Protein AF-A0A3D4HJ39-F1 (afdb_monomer)

Structure (mmCIF, N/CA/C/O backbone):
data_AF-A0A3D4HJ39-F1
#
_entry.id   AF-A0A3D4HJ39-F1
#
loop_
_atom_site.group_PDB
_atom_site.id
_atom_site.type_symbol
_atom_site.label_atom_id
_atom_site.label_alt_id
_atom_site.label_comp_id
_atom_site.label_asym_id
_atom_site.label_entity_id
_atom_site.label_seq_id
_atom_site.pdbx_PDB_ins_code
_atom_site.Cartn_x
_atom_site.Cartn_y
_atom_site.Cartn_z
_atom_site.occupancy
_atom_site.B_iso_or_equiv
_atom_site.auth_seq_id
_atom_site.auth_comp_id
_atom_site.auth_asym_id
_atom_site.auth_atom_id
_atom_site.pdbx_PDB_model_num
ATOM 1 N N . MET A 1 1 ? -0.464 -8.290 -41.844 1.00 46.44 1 MET A N 1
ATOM 2 C CA . MET A 1 1 ? -1.399 -7.338 -42.480 1.00 46.44 1 MET A CA 1
ATOM 3 C C . MET A 1 1 ? -0.776 -5.953 -42.344 1.00 46.44 1 MET A C 1
ATOM 5 O O . MET A 1 1 ? -0.537 -5.552 -41.216 1.00 46.44 1 MET A O 1
ATOM 9 N N . ARG A 1 2 ? -0.371 -5.297 -43.443 1.00 46.50 2 ARG A N 1
ATOM 10 C CA . ARG A 1 2 ? 0.197 -3.933 -43.397 1.00 46.50 2 ARG A CA 1
ATOM 11 C C . ARG A 1 2 ? -0.930 -2.963 -43.052 1.00 46.50 2 ARG A C 1
ATOM 13 O O . ARG A 1 2 ? -1.953 -2.971 -43.731 1.00 46.50 2 ARG A O 1
ATOM 20 N N . THR A 1 3 ? -0.773 -2.178 -41.997 1.00 52.09 3 THR A N 1
ATOM 21 C CA . THR A 1 3 ? -1.749 -1.157 -41.609 1.00 52.09 3 THR A CA 1
ATOM 22 C C . THR A 1 3 ? -1.751 -0.066 -42.673 1.00 52.09 3 THR A C 1
ATOM 24 O O . THR A 1 3 ? -0.704 0.475 -43.015 1.00 52.09 3 THR A O 1
ATOM 27 N N . THR A 1 4 ? -2.913 0.220 -43.254 1.00 64.25 4 THR A N 1
ATOM 28 C CA . THR A 1 4 ? -3.084 1.342 -44.180 1.00 64.25 4 THR A CA 1
ATOM 29 C C . THR A 1 4 ? -3.010 2.659 -43.406 1.00 64.25 4 THR A C 1
ATOM 31 O O . THR A 1 4 ? -3.333 2.702 -42.219 1.00 64.25 4 THR A O 1
ATOM 34 N N . VAL A 1 5 ? -2.625 3.748 -44.077 1.00 61.44 5 VAL A N 1
ATOM 35 C CA . VAL A 1 5 ? -2.571 5.118 -43.518 1.00 61.44 5 VAL A CA 1
ATOM 36 C C . VAL A 1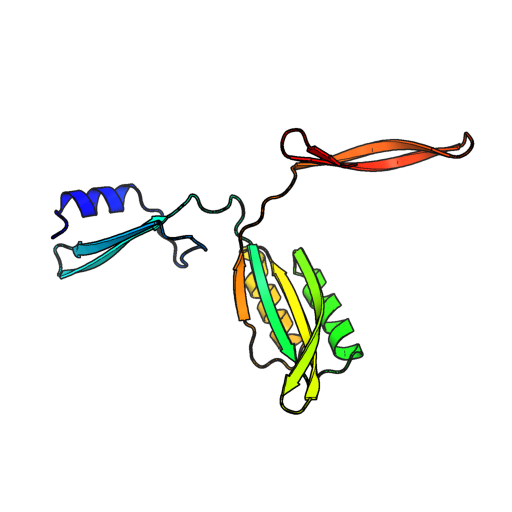 5 ? -3.863 5.483 -42.762 1.00 61.44 5 VAL A C 1
ATOM 38 O O . VAL A 1 5 ? -3.823 6.135 -41.722 1.00 61.44 5 VAL A O 1
ATOM 41 N N . SER A 1 6 ? -5.009 4.966 -43.216 1.00 62.44 6 SER A N 1
ATOM 42 C CA . SER A 1 6 ? -6.321 5.099 -42.571 1.00 62.44 6 SER A CA 1
ATOM 43 C C . SER A 1 6 ? -6.397 4.490 -41.163 1.00 62.44 6 SER A C 1
ATOM 45 O O . SER A 1 6 ? -7.032 5.068 -40.285 1.00 62.44 6 SER A O 1
ATOM 47 N N . GLY A 1 7 ? -5.752 3.342 -40.924 1.00 64.94 7 GLY A N 1
ATOM 48 C CA . GLY A 1 7 ? -5.732 2.686 -39.613 1.00 64.94 7 GLY A CA 1
ATOM 49 C C . GLY A 1 7 ? -4.913 3.460 -38.578 1.00 64.94 7 GLY A C 1
ATOM 50 O O . GLY A 1 7 ? -5.286 3.507 -37.409 1.00 64.94 7 GLY A O 1
ATOM 51 N N . LEU A 1 8 ? -3.843 4.127 -39.019 1.00 63.34 8 LEU A N 1
ATOM 52 C CA . LEU A 1 8 ? -3.035 4.999 -38.166 1.00 63.34 8 LEU A CA 1
ATOM 53 C C . LEU A 1 8 ? -3.786 6.293 -37.805 1.00 63.34 8 LEU A C 1
ATOM 55 O O . LEU A 1 8 ? -3.777 6.710 -36.651 1.00 63.34 8 LEU A O 1
ATOM 59 N N . LEU A 1 9 ? -4.497 6.884 -38.771 1.00 61.56 9 LEU A N 1
ATOM 60 C CA . LEU A 1 9 ? -5.331 8.079 -38.580 1.00 61.56 9 LEU A CA 1
ATOM 61 C C . LEU A 1 9 ? -6.520 7.840 -37.637 1.00 61.56 9 LEU A C 1
ATOM 63 O O . LEU A 1 9 ? -6.844 8.709 -36.830 1.00 61.56 9 LEU A O 1
ATOM 67 N N . MET A 1 10 ? -7.146 6.661 -37.714 1.00 65.56 10 MET A N 1
ATOM 68 C CA . MET A 1 10 ? -8.185 6.232 -36.769 1.00 65.56 10 MET A CA 1
ATOM 69 C C . MET A 1 10 ? -7.638 6.145 -35.341 1.00 65.56 10 MET A C 1
ATOM 71 O O . MET A 1 10 ? -8.228 6.724 -34.437 1.00 65.56 10 MET A O 1
ATOM 75 N N . LEU A 1 11 ? -6.479 5.505 -35.141 1.00 66.19 11 LEU A N 1
ATOM 76 C CA . LEU A 1 11 ? -5.836 5.449 -33.824 1.00 66.19 11 LEU A CA 1
ATOM 77 C C . LEU A 1 11 ? -5.490 6.854 -33.314 1.00 66.19 11 LEU A C 1
ATOM 79 O O . LEU A 1 11 ? -5.882 7.208 -32.211 1.00 66.19 11 LEU A O 1
ATOM 83 N N . ALA A 1 12 ? -4.847 7.695 -34.125 1.00 62.81 12 ALA A N 1
ATOM 84 C CA . ALA A 1 12 ? -4.446 9.041 -33.709 1.00 62.81 12 ALA A CA 1
ATOM 85 C C . ALA A 1 12 ? -5.621 9.928 -33.246 1.00 62.81 12 ALA A C 1
ATOM 87 O O . ALA A 1 12 ? -5.438 10.772 -32.374 1.00 62.81 12 ALA A O 1
ATOM 88 N N . ARG A 1 13 ? -6.831 9.733 -33.791 1.00 63.16 13 ARG A N 1
ATOM 89 C CA . ARG A 1 13 ? -8.038 10.468 -33.367 1.00 63.16 13 ARG A CA 1
ATOM 90 C C . ARG A 1 13 ? -8.710 9.920 -32.109 1.00 63.16 13 ARG A C 1
ATOM 92 O O . ARG A 1 13 ? -9.495 10.639 -31.501 1.00 63.16 13 ARG A O 1
ATOM 99 N N . SER A 1 14 ? -8.459 8.662 -31.760 1.00 63.78 14 SER A N 1
ATOM 100 C CA . SER A 1 14 ? -9.130 7.958 -30.659 1.00 63.78 14 SER A CA 1
ATOM 101 C C . SER A 1 14 ? -8.240 7.764 -29.431 1.00 63.78 14 SER A C 1
ATOM 103 O O . SER A 1 14 ? -8.689 7.197 -28.440 1.00 63.78 14 SER A O 1
ATOM 105 N N . VAL A 1 15 ? -6.974 8.182 -29.498 1.00 65.12 15 VAL A N 1
ATOM 106 C CA . VAL A 1 15 ? -5.968 7.889 -28.474 1.00 65.12 15 VAL A CA 1
ATOM 107 C C . VAL A 1 15 ? -5.854 9.030 -27.470 1.00 65.12 15 VAL A C 1
ATOM 109 O O . VAL A 1 15 ? -5.671 10.191 -27.828 1.00 65.12 15 VAL A O 1
ATOM 112 N N . ILE A 1 16 ? -5.889 8.664 -26.191 1.00 62.66 16 ILE A N 1
ATOM 113 C CA . ILE A 1 16 ? -5.371 9.486 -25.100 1.00 62.66 16 ILE A CA 1
ATOM 114 C C . ILE A 1 16 ? -3.897 9.118 -24.954 1.00 62.66 16 ILE A C 1
ATOM 116 O O . ILE A 1 16 ? -3.575 7.965 -24.659 1.00 62.66 16 ILE A O 1
ATOM 120 N N . PHE A 1 17 ? -3.000 10.077 -25.175 1.00 66.44 17 PHE A N 1
ATOM 121 C CA . PHE A 1 17 ? -1.586 9.871 -24.882 1.00 66.44 17 PHE A CA 1
ATOM 122 C C . PHE A 1 17 ? -1.389 9.826 -23.369 1.00 66.44 17 PHE A C 1
ATOM 124 O O . PHE A 1 17 ? -1.802 10.737 -22.654 1.00 66.44 17 PHE A O 1
ATOM 131 N N . ARG A 1 18 ? -0.760 8.752 -22.893 1.00 65.25 18 ARG A N 1
ATOM 132 C CA . ARG A 1 18 ? -0.310 8.618 -21.509 1.00 65.25 18 ARG A CA 1
ATOM 133 C C . ARG A 1 18 ? 1.169 8.274 -21.503 1.00 65.25 18 ARG A C 1
ATOM 135 O O . ARG A 1 18 ? 1.611 7.470 -22.321 1.00 65.25 18 ARG A O 1
ATOM 142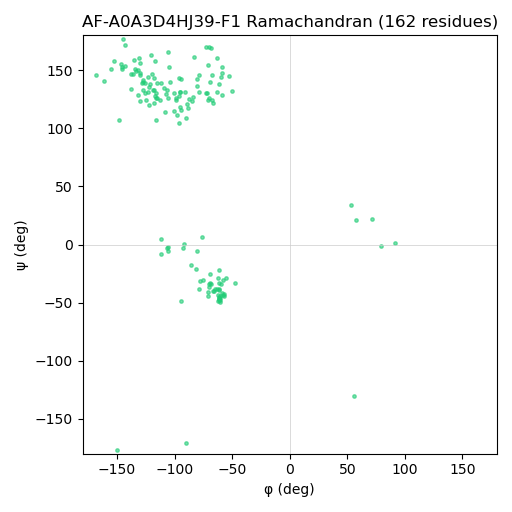 N N . GLU A 1 19 ? 1.913 8.883 -20.587 1.00 59.03 19 GLU A N 1
ATOM 143 C CA . GLU A 1 19 ? 3.330 8.568 -20.373 1.00 59.03 19 GLU A CA 1
ATOM 144 C C . GLU A 1 19 ? 3.503 7.165 -19.780 1.00 59.03 19 GLU A C 1
ATOM 146 O O . GLU A 1 19 ? 4.433 6.442 -20.134 1.00 59.03 19 GLU A O 1
ATOM 151 N N . THR A 1 20 ? 2.552 6.743 -18.945 1.00 60.16 20 THR A N 1
ATOM 152 C CA . THR A 1 20 ? 2.476 5.406 -18.358 1.00 60.16 20 THR A CA 1
ATOM 153 C C . THR A 1 20 ? 1.215 4.689 -18.831 1.00 60.16 20 THR A C 1
ATOM 155 O O . THR A 1 20 ? 0.105 5.227 -18.812 1.00 60.16 20 THR A O 1
ATOM 158 N N . LEU A 1 21 ? 1.388 3.453 -19.305 1.00 67.00 21 LEU A N 1
ATOM 159 C CA . LEU A 1 21 ? 0.259 2.601 -19.660 1.00 67.00 21 LEU A CA 1
ATOM 160 C C . LEU A 1 21 ? -0.431 2.125 -18.375 1.00 67.00 21 LEU A C 1
ATOM 162 O O . LEU A 1 21 ? 0.266 1.610 -17.497 1.00 67.00 21 LEU A O 1
ATOM 166 N N . PRO A 1 22 ? -1.765 2.255 -18.270 1.00 65.88 22 PRO A N 1
ATOM 167 C CA . PRO A 1 22 ? -2.485 1.755 -17.113 1.00 65.88 22 PRO A CA 1
ATOM 168 C C . PRO A 1 22 ? -2.458 0.226 -17.082 1.00 65.88 22 PRO A C 1
ATOM 170 O O . PRO A 1 22 ? -2.122 -0.435 -18.071 1.00 65.88 22 PRO A O 1
ATOM 173 N N . SER A 1 23 ? -2.891 -0.355 -15.970 1.00 67.19 23 SER A N 1
ATOM 174 C CA . SER A 1 23 ? -3.218 -1.783 -15.938 1.00 67.19 23 SER A CA 1
ATOM 175 C C . SER A 1 23 ? -4.311 -2.111 -16.956 1.00 67.19 23 SER A C 1
ATOM 177 O O . SER A 1 23 ? -5.379 -1.496 -16.958 1.00 67.19 23 SER A O 1
ATOM 179 N N . PHE A 1 24 ? -4.083 -3.109 -17.808 1.00 74.56 24 PHE A N 1
ATOM 180 C CA . PHE A 1 24 ? -5.104 -3.598 -18.730 1.00 74.56 24 PHE A CA 1
ATOM 181 C C . PHE A 1 24 ? -5.003 -5.104 -18.957 1.00 74.56 24 PHE A C 1
ATOM 183 O O . PHE A 1 24 ? -3.926 -5.699 -18.909 1.00 74.56 24 PHE A O 1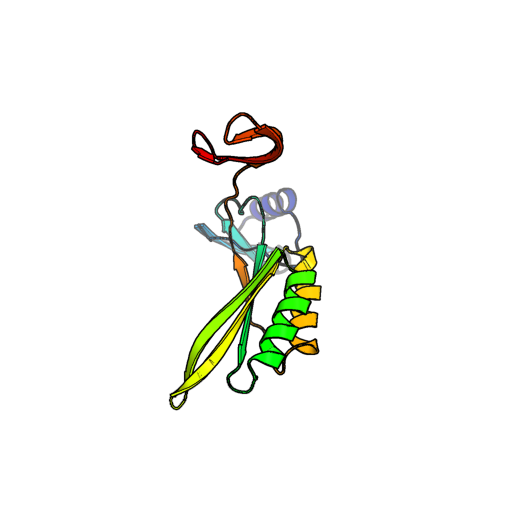
ATOM 190 N N . ILE A 1 25 ? -6.141 -5.719 -19.281 1.00 72.69 25 ILE A N 1
ATOM 191 C CA . ILE A 1 25 ? -6.201 -7.101 -19.760 1.00 72.69 25 ILE A CA 1
ATOM 192 C C . ILE A 1 25 ? -6.280 -7.052 -21.292 1.00 72.69 25 ILE A C 1
ATOM 194 O O . ILE A 1 25 ? -7.289 -6.578 -21.830 1.00 72.69 25 ILE A O 1
ATOM 198 N N . PRO A 1 26 ? -5.233 -7.492 -22.019 1.00 82.94 26 PRO A N 1
ATOM 199 C CA . PRO A 1 26 ? -5.231 -7.454 -23.474 1.00 82.94 26 PRO A CA 1
ATOM 200 C C . PRO A 1 26 ? -6.192 -8.504 -24.041 1.00 82.94 26 PRO A C 1
ATOM 202 O O . PRO A 1 26 ? -6.128 -9.679 -23.691 1.00 82.94 26 PRO A O 1
ATOM 205 N N . ILE A 1 27 ? -7.049 -8.084 -24.969 1.00 86.25 27 ILE A N 1
ATOM 206 C CA . ILE A 1 27 ? -7.958 -8.954 -25.727 1.00 86.25 27 ILE A CA 1
ATOM 207 C C . ILE A 1 27 ? -7.311 -9.337 -27.061 1.00 86.25 27 ILE A C 1
ATOM 209 O O . ILE A 1 27 ? -7.285 -10.505 -27.448 1.00 86.25 27 ILE A O 1
ATOM 213 N N . ARG A 1 28 ? -6.791 -8.345 -27.794 1.00 83.50 28 ARG A N 1
ATOM 214 C CA . ARG A 1 28 ? -6.119 -8.528 -29.091 1.00 83.50 28 ARG A CA 1
ATOM 215 C C . ARG A 1 28 ? -4.999 -7.517 -29.264 1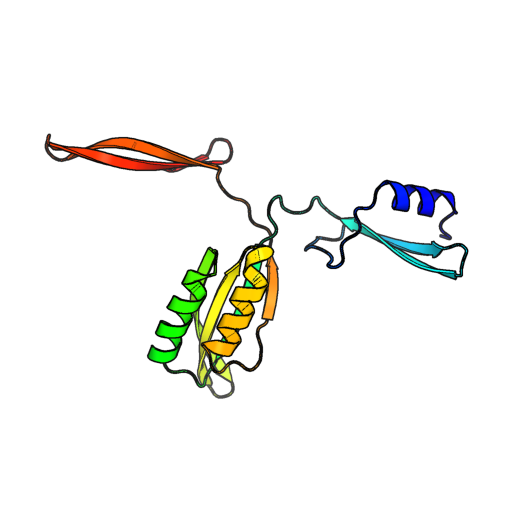.00 83.50 28 ARG A C 1
ATOM 217 O O . ARG A 1 28 ? -5.042 -6.428 -28.705 1.00 83.50 28 ARG A O 1
ATOM 224 N N . GLN A 1 29 ? -4.027 -7.861 -30.101 1.00 86.75 29 GLN A N 1
ATOM 225 C CA . GLN A 1 29 ? -2.947 -6.960 -30.487 1.00 86.75 29 GLN A CA 1
ATOM 226 C C . GLN A 1 29 ? -2.776 -6.924 -32.003 1.00 86.75 29 GLN A C 1
ATOM 228 O O . GLN A 1 29 ? -2.966 -7.930 -32.689 1.00 86.75 29 GLN A O 1
ATOM 233 N N . ALA A 1 30 ? -2.374 -5.766 -32.508 1.00 81.56 30 ALA A N 1
ATOM 234 C CA . ALA A 1 30 ? -1.959 -5.562 -33.884 1.00 81.56 30 ALA A CA 1
ATOM 235 C C . ALA A 1 30 ? -0.669 -4.738 -33.916 1.00 81.56 30 ALA A C 1
ATOM 237 O O . ALA A 1 30 ? -0.406 -3.924 -33.030 1.00 81.56 30 ALA A O 1
ATOM 238 N N . GLN A 1 31 ? 0.140 -4.954 -34.949 1.00 82.88 31 GLN A N 1
ATOM 239 C CA . GLN A 1 31 ? 1.346 -4.174 -35.205 1.00 82.88 31 GLN A CA 1
ATOM 240 C C . GLN A 1 31 ? 1.238 -3.496 -36.562 1.00 82.88 31 GLN A C 1
ATOM 242 O O . GLN A 1 31 ? 0.648 -4.039 -37.497 1.00 82.88 31 GLN A O 1
ATOM 247 N N . GLY A 1 32 ? 1.822 -2.311 -36.646 1.00 77.50 32 GLY A N 1
ATOM 248 C CA . GLY A 1 32 ? 1.859 -1.489 -37.833 1.00 77.50 32 GLY A CA 1
ATOM 249 C C . GLY A 1 32 ? 3.166 -0.746 -37.986 1.00 77.50 32 GLY A C 1
ATOM 250 O O . GLY A 1 32 ? 4.015 -0.741 -37.093 1.00 77.50 32 GLY A O 1
ATOM 251 N N . THR A 1 33 ? 3.301 -0.114 -39.140 1.00 77.12 33 THR A N 1
ATOM 252 C CA . THR A 1 33 ? 4.408 0.782 -39.446 1.00 77.12 33 THR A CA 1
ATOM 253 C C . THR A 1 33 ? 3.807 2.105 -39.888 1.00 77.12 33 THR A C 1
ATOM 255 O O . THR A 1 33 ? 2.876 2.103 -40.697 1.00 77.12 33 THR A O 1
ATOM 258 N N . ASP A 1 34 ? 4.272 3.207 -39.314 1.00 73.62 34 ASP A N 1
ATOM 259 C CA . ASP A 1 34 ? 3.906 4.539 -39.778 1.00 73.62 34 ASP A CA 1
ATOM 260 C C . ASP A 1 34 ? 4.594 4.854 -41.128 1.00 73.62 34 ASP A C 1
ATOM 262 O O . ASP A 1 34 ? 5.446 4.085 -41.591 1.00 73.62 34 ASP A O 1
ATOM 266 N N . PRO A 1 35 ? 4.211 5.946 -41.813 1.00 72.12 35 PRO A N 1
ATOM 267 C CA . PRO A 1 35 ? 4.809 6.313 -43.096 1.00 72.12 35 PRO A CA 1
ATOM 268 C C . PRO A 1 35 ? 6.319 6.599 -43.051 1.00 72.12 35 PRO A C 1
ATOM 270 O O . PRO A 1 35 ? 6.970 6.500 -44.088 1.00 72.12 35 PRO A O 1
ATOM 273 N N . GLU A 1 36 ? 6.872 6.930 -41.883 1.00 81.06 36 GLU A N 1
ATOM 274 C CA . GLU A 1 36 ? 8.296 7.224 -41.674 1.00 81.06 36 GLU A CA 1
ATOM 275 C C . GLU A 1 36 ? 9.100 5.974 -41.269 1.00 81.06 36 GLU A C 1
ATOM 277 O O . GLU A 1 36 ? 10.317 6.030 -41.096 1.00 81.06 36 GLU A O 1
ATOM 282 N N . GLY A 1 37 ? 8.446 4.811 -41.168 1.00 79.69 37 GLY A N 1
ATOM 283 C CA . GLY A 1 37 ? 9.080 3.545 -40.805 1.00 79.69 37 GLY A CA 1
ATOM 284 C C . GLY A 1 37 ? 9.067 3.237 -39.305 1.00 79.69 37 GLY A C 1
ATOM 285 O O . GLY A 1 37 ? 9.573 2.185 -38.897 1.00 79.69 37 GLY A O 1
ATOM 286 N N . GLY A 1 38 ? 8.471 4.097 -38.478 1.00 78.69 38 GLY A N 1
ATOM 287 C CA . GLY A 1 38 ? 8.278 3.858 -37.054 1.00 78.69 38 GLY A CA 1
ATOM 288 C C . GLY A 1 38 ? 7.284 2.726 -36.805 1.00 78.69 38 GLY A C 1
ATOM 289 O O . GLY A 1 38 ? 6.363 2.475 -37.581 1.00 78.69 38 GLY A O 1
ATOM 290 N N . ARG A 1 39 ? 7.498 1.954 -35.736 1.00 81.00 39 ARG A N 1
ATOM 291 C CA . ARG A 1 39 ? 6.663 0.789 -35.409 1.00 81.00 39 ARG A CA 1
ATOM 292 C C . ARG A 1 39 ? 5.598 1.178 -34.401 1.00 81.00 39 ARG A C 1
ATOM 294 O O . ARG A 1 39 ? 5.917 1.662 -33.322 1.00 81.00 39 ARG A O 1
ATOM 301 N N . VAL A 1 40 ? 4.348 0.861 -34.714 1.00 77.62 40 VAL A N 1
ATOM 302 C CA . VAL A 1 40 ? 3.205 1.121 -33.836 1.00 77.62 40 VAL A CA 1
ATOM 303 C C . VAL A 1 40 ? 2.579 -0.194 -33.403 1.00 77.62 40 VAL A C 1
ATOM 305 O O . VAL A 1 40 ? 2.429 -1.124 -34.197 1.00 77.62 40 VAL A O 1
ATOM 308 N N . ARG A 1 41 ? 2.198 -0.281 -32.130 1.00 79.81 41 ARG A N 1
ATOM 309 C CA . ARG A 1 41 ? 1.426 -1.397 -31.583 1.00 79.81 41 ARG A CA 1
ATOM 310 C C . ARG A 1 41 ? 0.084 -0.872 -31.098 1.00 79.81 41 ARG A C 1
ATOM 312 O O . ARG A 1 41 ? 0.045 0.064 -30.312 1.00 79.81 41 ARG A O 1
ATOM 319 N N . ALA A 1 42 ? -0.992 -1.506 -31.544 1.00 80.81 42 ALA A N 1
ATOM 320 C CA . ALA A 1 42 ? -2.331 -1.283 -31.020 1.00 80.81 42 ALA A CA 1
ATOM 321 C C . ALA A 1 42 ? -2.736 -2.490 -30.172 1.00 80.81 42 ALA A C 1
ATOM 323 O O . ALA A 1 42 ? -2.557 -3.635 -30.598 1.00 80.81 42 ALA A O 1
ATOM 324 N N . ILE A 1 43 ? -3.272 -2.235 -28.982 1.00 81.44 43 ILE A N 1
ATOM 325 C CA . ILE A 1 43 ? -3.777 -3.266 -28.077 1.00 81.44 43 ILE A CA 1
ATOM 326 C C . ILE A 1 43 ? -5.240 -2.940 -27.802 1.00 81.44 43 ILE A C 1
ATOM 328 O O . ILE A 1 43 ? -5.557 -1.862 -27.314 1.00 81.44 43 ILE A O 1
ATOM 332 N N . LEU A 1 44 ? -6.123 -3.871 -28.147 1.00 83.44 44 LEU A N 1
ATOM 333 C CA . LEU A 1 44 ? -7.514 -3.837 -27.721 1.00 83.44 44 LEU A CA 1
ATOM 334 C C . LEU A 1 44 ? -7.585 -4.455 -26.328 1.00 83.44 44 LEU A C 1
ATOM 336 O O . LEU A 1 44 ? -7.115 -5.579 -26.140 1.00 83.44 44 LEU A O 1
ATOM 340 N N . THR A 1 45 ? -8.180 -3.747 -25.379 1.00 79.12 45 THR A N 1
ATOM 341 C CA . THR A 1 45 ? -8.277 -4.158 -23.975 1.00 79.12 45 THR A CA 1
ATOM 342 C C . THR A 1 45 ? -9.737 -4.259 -23.548 1.00 79.12 45 THR A C 1
ATOM 344 O O . THR A 1 45 ? -10.618 -3.717 -24.216 1.00 79.12 45 THR A O 1
ATOM 347 N N . HIS A 1 46 ? -10.004 -4.943 -22.432 1.00 73.44 46 HIS A N 1
ATOM 348 C CA . HIS A 1 46 ? -11.247 -4.695 -21.695 1.00 73.44 46 HIS A CA 1
ATOM 349 C C . HIS A 1 46 ? -11.263 -3.246 -21.185 1.00 73.44 46 HIS A C 1
ATOM 351 O O . HIS A 1 46 ? -10.203 -2.613 -21.114 1.00 73.44 46 HIS A O 1
ATOM 357 N N . GLU A 1 47 ? -12.450 -2.723 -20.857 1.00 66.94 47 GLU A N 1
ATOM 358 C CA . GLU A 1 47 ? -12.558 -1.440 -20.156 1.00 66.94 47 GLU A CA 1
ATOM 359 C C . GLU A 1 47 ? -11.635 -1.452 -18.938 1.00 66.94 47 GLU A C 1
ATOM 361 O O . GLU A 1 47 ? -11.581 -2.430 -18.184 1.00 66.94 47 GLU A O 1
ATOM 366 N N . SER A 1 48 ? -10.855 -0.383 -18.794 1.00 62.41 48 SER A N 1
ATOM 367 C CA . SER A 1 48 ? -10.042 -0.190 -17.604 1.00 62.41 48 SER A CA 1
ATOM 368 C C . SER A 1 48 ? -10.963 -0.139 -16.382 1.00 62.41 48 SER A C 1
ATOM 370 O O . SER A 1 48 ? -12.072 0.392 -16.488 1.00 62.41 48 SER A O 1
ATOM 372 N N . PRO A 1 49 ? -10.537 -0.684 -15.229 1.00 63.62 49 PRO A N 1
ATOM 373 C CA . PRO A 1 49 ? -11.294 -0.515 -13.995 1.00 63.62 49 PRO A CA 1
ATOM 374 C C . PRO A 1 49 ? -11.574 0.976 -13.750 1.00 63.62 49 PRO A C 1
ATOM 376 O O . PRO A 1 49 ? -10.738 1.819 -14.072 1.00 63.62 49 PRO A O 1
ATOM 379 N N . GLU A 1 50 ? -12.745 1.290 -13.181 1.00 64.25 50 GLU A N 1
ATOM 380 C CA . GLU A 1 50 ? -13.171 2.679 -12.914 1.00 64.25 50 GLU A CA 1
ATOM 381 C C . GLU A 1 50 ? -12.152 3.455 -12.065 1.00 64.25 50 GLU A C 1
ATOM 383 O O . GLU A 1 50 ? -12.036 4.672 -12.182 1.00 64.25 50 GLU A O 1
ATOM 388 N N . GLU A 1 51 ? -11.403 2.741 -11.224 1.00 69.81 51 GLU A N 1
ATOM 389 C CA . GLU A 1 51 ? -10.368 3.287 -10.358 1.00 69.81 51 GLU A CA 1
ATOM 390 C C . GLU A 1 51 ? -9.075 2.478 -10.525 1.00 69.81 51 GLU A C 1
ATOM 392 O O . GLU A 1 51 ? -9.054 1.258 -10.327 1.00 69.81 51 GLU A O 1
ATOM 397 N N . GLU A 1 52 ? -7.991 3.167 -10.878 1.00 76.81 52 GLU A N 1
ATOM 398 C CA . GLU A 1 52 ? -6.650 2.595 -10.920 1.00 76.81 52 GLU A CA 1
ATOM 399 C C . GLU A 1 52 ? -5.981 2.789 -9.558 1.00 76.81 52 GLU A C 1
ATOM 401 O O . GLU A 1 52 ? -5.634 3.902 -9.158 1.00 76.81 52 GLU A O 1
ATOM 406 N N . ILE A 1 53 ? -5.823 1.686 -8.832 1.00 90.38 53 ILE A N 1
ATOM 407 C CA . ILE A 1 53 ? -5.120 1.651 -7.552 1.00 90.38 53 ILE A CA 1
ATOM 408 C C . ILE A 1 53 ? -3.889 0.763 -7.667 1.00 90.38 53 ILE A C 1
ATOM 410 O O . ILE A 1 53 ? -3.816 -0.127 -8.512 1.00 90.38 53 ILE A O 1
ATOM 414 N N . TRP A 1 54 ? -2.931 0.978 -6.783 1.00 93.19 54 TRP A N 1
ATOM 415 C CA . TRP A 1 54 ? -1.634 0.329 -6.804 1.00 93.19 54 TRP A CA 1
ATOM 416 C C . TRP A 1 54 ? -1.406 -0.437 -5.519 1.00 93.19 54 TRP A C 1
ATOM 418 O O . TRP A 1 54 ? -1.700 0.059 -4.436 1.00 93.19 54 TRP A O 1
ATOM 428 N N . ILE A 1 55 ? -0.854 -1.638 -5.643 1.00 96.81 55 ILE A N 1
ATOM 429 C CA . ILE A 1 55 ? -0.219 -2.323 -4.523 1.00 96.81 55 ILE A CA 1
ATOM 430 C C . ILE A 1 55 ? 1.274 -2.029 -4.604 1.00 96.81 55 ILE A C 1
ATOM 432 O O . ILE A 1 55 ? 1.862 -2.218 -5.664 1.00 96.81 55 ILE A O 1
ATOM 436 N N . ALA A 1 56 ? 1.873 -1.613 -3.492 1.00 98.06 56 ALA A N 1
ATOM 437 C CA . ALA A 1 56 ? 3.315 -1.540 -3.289 1.00 98.06 56 ALA A CA 1
ATOM 438 C C . ALA A 1 56 ? 3.700 -2.458 -2.123 1.00 98.06 56 ALA A C 1
ATOM 440 O O . ALA A 1 56 ? 3.052 -2.436 -1.078 1.00 98.06 56 ALA A O 1
ATOM 441 N N . GLU A 1 57 ? 4.729 -3.285 -2.285 1.00 98.25 57 GLU A N 1
ATOM 442 C CA . GLU A 1 57 ? 5.194 -4.175 -1.226 1.00 98.25 57 GLU A CA 1
ATOM 443 C C . GLU A 1 57 ? 6.706 -4.409 -1.220 1.00 98.25 57 GLU A C 1
ATOM 445 O O . GLU A 1 57 ? 7.377 -4.449 -2.259 1.00 98.25 57 GLU A O 1
ATOM 450 N N . ALA A 1 58 ? 7.221 -4.660 -0.022 1.00 97.88 58 ALA A N 1
ATOM 451 C CA . ALA A 1 58 ? 8.582 -5.109 0.220 1.00 97.88 58 ALA A CA 1
ATOM 452 C C . ALA A 1 58 ? 8.580 -6.274 1.215 1.00 97.88 58 ALA A C 1
ATOM 454 O O . ALA A 1 58 ? 7.706 -6.379 2.075 1.00 97.88 58 ALA A O 1
ATOM 455 N N . SER A 1 59 ? 9.553 -7.169 1.068 1.00 96.12 59 SER A N 1
ATOM 456 C CA . SER A 1 59 ? 9.753 -8.307 1.966 1.00 96.12 59 SER A CA 1
ATOM 457 C C . SER A 1 59 ? 11.087 -8.126 2.681 1.00 96.12 59 SER A C 1
ATOM 459 O O . SER A 1 59 ? 12.093 -7.966 1.993 1.00 96.12 59 SER A O 1
ATOM 461 N N . MET A 1 60 ? 11.102 -8.177 4.013 1.00 94.44 60 MET A N 1
ATOM 462 C CA . MET A 1 60 ? 12.305 -7.987 4.832 1.00 94.44 60 MET A CA 1
ATOM 463 C C . MET A 1 60 ? 12.431 -9.086 5.888 1.00 94.44 60 MET A C 1
ATOM 465 O O . MET A 1 60 ? 11.484 -9.351 6.629 1.00 94.44 60 MET A O 1
ATOM 469 N N . ASP A 1 61 ? 13.598 -9.724 5.958 1.00 92.56 61 ASP A N 1
ATOM 470 C CA . ASP A 1 61 ? 13.962 -10.733 6.965 1.00 92.56 61 ASP A CA 1
ATOM 471 C C . ASP A 1 61 ? 14.952 -10.203 8.022 1.00 92.56 61 ASP A C 1
ATOM 473 O O . ASP A 1 61 ? 15.302 -10.921 8.959 1.00 92.56 61 ASP A O 1
ATOM 477 N N . ASP A 1 62 ? 15.385 -8.950 7.881 1.00 89.00 62 ASP A N 1
ATOM 478 C CA . ASP A 1 62 ? 16.360 -8.245 8.715 1.00 89.00 62 ASP A CA 1
ATOM 479 C C . ASP A 1 62 ? 15.757 -7.097 9.547 1.00 89.00 62 ASP A C 1
ATOM 481 O O . ASP A 1 62 ? 16.488 -6.413 10.258 1.00 89.00 62 ASP A O 1
ATOM 485 N N . ALA A 1 63 ? 14.433 -6.919 9.508 1.00 89.12 63 ALA A N 1
ATOM 486 C CA . ALA A 1 63 ? 13.713 -5.912 10.284 1.00 89.12 63 ALA A CA 1
ATOM 487 C C . ALA A 1 63 ? 13.133 -6.487 11.586 1.00 89.12 63 ALA A C 1
ATOM 489 O O . ALA A 1 63 ? 12.635 -7.615 11.633 1.00 89.12 63 ALA A O 1
ATOM 490 N N . THR A 1 64 ? 13.148 -5.686 12.645 1.00 92.31 64 THR A N 1
ATOM 491 C CA . THR A 1 64 ? 12.489 -5.987 13.921 1.00 92.31 64 THR A CA 1
ATOM 492 C C . THR A 1 64 ? 11.002 -5.630 13.888 1.00 92.31 64 THR A C 1
ATOM 494 O O . THR A 1 64 ? 10.546 -4.822 13.081 1.00 92.31 64 THR A O 1
ATOM 497 N N . GLY A 1 65 ? 10.218 -6.198 14.811 1.00 92.56 65 GLY A N 1
ATOM 498 C CA . GLY A 1 65 ? 8.790 -5.878 14.920 1.00 92.56 65 GLY A CA 1
ATOM 499 C C . GLY A 1 65 ? 8.503 -4.403 15.234 1.00 92.56 65 GLY A C 1
ATOM 500 O O . GLY A 1 65 ? 7.509 -3.871 14.751 1.00 92.56 65 GLY A O 1
ATOM 501 N N . GLU A 1 66 ? 9.372 -3.733 15.996 1.00 95.56 66 GLU A N 1
ATOM 502 C CA . GLU A 1 66 ? 9.233 -2.306 16.326 1.00 95.56 66 GLU A CA 1
ATOM 503 C C . GLU A 1 66 ? 9.500 -1.415 15.107 1.00 95.56 66 GLU A C 1
ATOM 505 O O . GLU A 1 66 ? 8.712 -0.514 14.818 1.00 95.56 66 GLU A O 1
ATOM 510 N N . GLU A 1 67 ? 10.558 -1.707 14.341 1.00 95.44 67 GLU A N 1
ATOM 511 C CA . GLU A 1 67 ? 10.840 -1.020 13.073 1.00 95.44 67 GLU A CA 1
ATOM 512 C C . GLU A 1 67 ? 9.676 -1.180 12.095 1.00 95.44 67 GLU A C 1
ATOM 514 O O . GLU A 1 67 ? 9.253 -0.207 11.470 1.00 95.44 67 GLU A O 1
ATOM 519 N N . MET A 1 68 ? 9.107 -2.386 12.022 1.00 96.06 68 MET A N 1
ATOM 520 C CA . MET A 1 68 ? 7.942 -2.663 11.191 1.00 96.06 68 MET A CA 1
ATOM 521 C C . MET A 1 68 ? 6.682 -1.938 11.655 1.00 96.06 68 MET A C 1
ATOM 523 O O . MET A 1 68 ? 5.935 -1.439 10.815 1.00 96.06 68 MET A O 1
ATOM 527 N N . GLY A 1 69 ? 6.443 -1.861 12.965 1.00 96.88 69 GLY A N 1
ATOM 528 C CA . GLY A 1 69 ? 5.321 -1.112 13.530 1.00 96.88 69 GLY A CA 1
ATOM 529 C C . GLY A 1 69 ? 5.398 0.370 13.168 1.00 96.88 69 GLY A C 1
ATOM 530 O O . GLY A 1 69 ? 4.437 0.918 12.633 1.00 96.88 69 GLY A O 1
ATOM 531 N N . ARG A 1 70 ? 6.572 0.986 13.352 1.00 97.94 70 ARG A N 1
ATOM 532 C CA . ARG A 1 70 ? 6.807 2.387 12.976 1.00 97.94 70 ARG A CA 1
ATOM 533 C C . ARG A 1 70 ? 6.630 2.610 11.472 1.00 97.94 70 ARG A C 1
ATOM 535 O O . ARG A 1 70 ? 5.946 3.542 11.066 1.00 97.94 70 ARG A O 1
ATOM 542 N N . ALA A 1 71 ? 7.217 1.749 10.641 1.00 97.94 71 ALA A N 1
ATOM 543 C CA . ALA A 1 71 ? 7.088 1.860 9.190 1.00 97.94 71 ALA A CA 1
ATOM 544 C C . ALA A 1 71 ? 5.634 1.728 8.716 1.00 97.94 71 ALA A C 1
ATOM 546 O O . ALA A 1 71 ? 5.212 2.438 7.805 1.00 97.94 71 ALA A O 1
ATOM 547 N N . LEU A 1 72 ? 4.863 0.830 9.338 1.00 98.38 72 LEU A N 1
ATOM 548 C CA . LEU A 1 72 ? 3.445 0.666 9.046 1.00 98.38 72 LEU A CA 1
ATOM 549 C C . LEU A 1 72 ? 2.664 1.953 9.329 1.00 98.38 72 LEU A C 1
ATOM 551 O O . LEU A 1 72 ? 1.850 2.337 8.497 1.00 98.38 72 LEU A O 1
ATOM 555 N N . GLU A 1 73 ? 2.910 2.622 10.456 1.00 98.38 73 GLU A N 1
ATOM 556 C CA . GLU A 1 73 ? 2.241 3.884 10.802 1.00 98.38 73 GLU A CA 1
ATOM 557 C C . GLU A 1 73 ? 2.547 4.995 9.786 1.00 98.38 73 GLU A C 1
ATOM 559 O O . GLU A 1 73 ? 1.624 5.623 9.258 1.00 98.38 73 GLU A O 1
ATOM 564 N N . GLU A 1 74 ? 3.825 5.185 9.448 1.00 98.38 74 GLU A N 1
ATOM 565 C CA . GLU A 1 74 ? 4.257 6.196 8.476 1.00 98.38 74 GLU A CA 1
ATOM 566 C C . GLU A 1 74 ? 3.653 5.933 7.090 1.00 98.38 74 GLU A C 1
ATOM 568 O O . GLU A 1 74 ? 3.079 6.834 6.476 1.00 98.38 74 GLU A O 1
ATOM 573 N N . ILE A 1 75 ? 3.690 4.686 6.613 1.00 98.44 75 ILE A N 1
ATOM 574 C CA . ILE A 1 75 ? 3.131 4.322 5.306 1.00 98.44 75 ILE A CA 1
ATOM 575 C C . ILE A 1 75 ? 1.597 4.381 5.315 1.00 98.44 75 ILE A C 1
ATOM 577 O O . ILE A 1 75 ? 0.993 4.816 4.332 1.00 98.44 75 ILE A O 1
ATOM 581 N N . GLN A 1 76 ? 0.932 4.001 6.409 1.00 98.44 76 GLN A N 1
ATOM 582 C CA . GLN A 1 76 ? -0.526 4.100 6.546 1.00 98.44 76 GLN A CA 1
ATOM 583 C C . GLN A 1 76 ? -1.017 5.553 6.477 1.00 98.44 76 GLN A C 1
ATOM 585 O O . GLN A 1 76 ? -2.138 5.787 6.024 1.00 98.44 76 GLN A O 1
ATOM 590 N N . SER A 1 77 ? -0.199 6.525 6.893 1.00 98.12 77 SER A N 1
ATOM 591 C CA . SER A 1 77 ? -0.561 7.949 6.862 1.00 98.12 77 SER A CA 1
ATOM 592 C C . SER A 1 77 ? -0.663 8.534 5.445 1.00 98.12 77 SER A C 1
ATOM 594 O O . SER A 1 77 ? -1.418 9.482 5.232 1.00 98.12 77 SER A O 1
ATOM 596 N N . VAL A 1 78 ? 0.043 7.937 4.477 1.00 98.06 78 VAL A N 1
ATOM 597 C CA . VAL A 1 78 ? 0.114 8.404 3.078 1.00 98.06 78 VAL A CA 1
ATOM 598 C C . VAL A 1 78 ? -0.574 7.460 2.083 1.00 98.06 78 VAL A C 1
ATOM 600 O O . VAL A 1 78 ? -0.750 7.799 0.915 1.00 98.06 78 VAL A O 1
ATOM 603 N N . SER A 1 79 ? -0.993 6.273 2.530 1.00 98.00 79 SER A N 1
ATOM 604 C CA . SER A 1 79 ? -1.645 5.247 1.708 1.00 98.00 79 SER A CA 1
ATOM 605 C C . SER A 1 79 ? -3.151 5.149 1.984 1.00 98.00 79 SER A C 1
ATOM 607 O O . SER A 1 79 ? -3.673 5.671 2.968 1.00 98.00 79 SER A O 1
ATOM 609 N N . LEU A 1 80 ? -3.886 4.466 1.103 1.00 96.75 80 LEU A N 1
ATOM 610 C CA . LEU A 1 80 ? -5.293 4.120 1.338 1.00 96.75 80 LEU A CA 1
ATOM 611 C C . LEU A 1 80 ? -5.434 3.053 2.430 1.00 96.75 80 LEU A C 1
ATOM 613 O O . LEU A 1 80 ? -6.420 3.041 3.164 1.00 96.75 80 LEU A O 1
ATOM 617 N N . GLU A 1 81 ? -4.469 2.141 2.494 1.00 97.56 81 GLU A N 1
ATOM 618 C CA . GLU A 1 81 ? -4.405 1.015 3.419 1.00 97.56 81 GLU A CA 1
ATOM 619 C C . GLU A 1 81 ? -2.962 0.516 3.470 1.00 97.56 81 GLU A C 1
ATOM 621 O O . GLU A 1 81 ? -2.318 0.418 2.428 1.00 97.56 81 GLU A O 1
ATOM 626 N N . ALA A 1 82 ? -2.473 0.134 4.643 1.00 98.31 82 ALA A N 1
ATOM 627 C CA . ALA A 1 82 ? -1.232 -0.604 4.782 1.00 98.31 82 ALA A CA 1
ATOM 628 C C . ALA A 1 82 ? -1.392 -1.738 5.796 1.00 98.31 82 ALA A C 1
ATOM 630 O O . ALA A 1 82 ? -2.137 -1.631 6.770 1.00 98.31 82 ALA A O 1
ATOM 631 N N . HIS A 1 83 ? -0.699 -2.848 5.566 1.00 98.19 83 HIS A N 1
ATOM 632 C CA . HIS A 1 83 ? -0.696 -3.986 6.476 1.00 98.19 83 HIS A CA 1
ATOM 633 C C . HIS A 1 83 ? 0.597 -4.794 6.362 1.00 98.19 83 HIS A C 1
ATOM 635 O O . HIS A 1 83 ? 1.293 -4.772 5.345 1.00 98.19 83 HIS A O 1
ATOM 641 N N . ILE A 1 84 ? 0.898 -5.546 7.419 1.00 97.88 84 ILE A N 1
ATOM 642 C CA . ILE A 1 84 ? 2.036 -6.461 7.475 1.00 97.88 84 ILE A CA 1
ATOM 643 C C . ILE A 1 84 ? 1.526 -7.898 7.411 1.00 97.88 84 ILE A C 1
ATOM 645 O O . ILE A 1 84 ? 0.661 -8.302 8.188 1.00 97.88 84 ILE A O 1
ATOM 649 N N . LEU A 1 85 ? 2.103 -8.685 6.509 1.00 97.06 85 LEU A N 1
ATOM 650 C CA . LEU A 1 85 ? 1.941 -10.133 6.446 1.00 97.06 85 LEU A CA 1
ATOM 651 C C . LEU A 1 85 ? 3.211 -10.806 6.973 1.00 97.06 85 LEU A C 1
ATOM 653 O O . LEU A 1 85 ? 4.308 -10.260 6.864 1.00 97.06 85 LEU A O 1
ATOM 657 N N . GLN A 1 86 ? 3.062 -12.014 7.507 1.00 94.81 86 GLN A N 1
ATOM 658 C CA . GLN A 1 86 ? 4.176 -12.836 7.976 1.00 94.81 86 GLN A CA 1
ATOM 659 C C . GLN A 1 86 ? 4.468 -13.953 6.974 1.00 94.81 86 GLN A C 1
ATOM 661 O O . GLN A 1 86 ? 3.543 -14.565 6.435 1.00 94.81 86 GLN A O 1
ATOM 666 N N . GLY A 1 87 ? 5.747 -14.238 6.739 1.00 93.31 87 GLY A N 1
ATOM 667 C CA . GLY A 1 87 ? 6.193 -15.278 5.815 1.00 93.31 87 GLY A CA 1
ATOM 668 C C . GLY A 1 87 ? 7.459 -16.000 6.270 1.00 93.31 87 GLY A C 1
ATOM 669 O O . GLY A 1 87 ? 8.066 -15.668 7.285 1.00 93.31 87 GLY A O 1
ATOM 670 N N . MET A 1 88 ? 7.864 -16.999 5.482 1.00 95.12 88 MET A N 1
ATOM 671 C CA . MET A 1 88 ? 9.118 -17.736 5.655 1.00 95.12 88 MET A CA 1
ATOM 672 C C . MET A 1 88 ? 10.005 -17.540 4.425 1.00 95.12 88 MET A C 1
ATOM 674 O O . MET A 1 88 ? 9.617 -17.855 3.300 1.00 95.12 88 MET A O 1
ATOM 678 N N . GLY A 1 89 ? 11.203 -17.018 4.648 1.00 90.88 89 GLY A N 1
ATOM 679 C CA . GLY A 1 89 ? 12.240 -16.793 3.656 1.00 90.88 89 GLY A CA 1
ATOM 680 C C . GLY A 1 89 ? 13.196 -17.969 3.476 1.00 90.88 89 GLY A C 1
ATOM 681 O O . GLY A 1 89 ? 13.029 -19.076 4.001 1.00 90.88 89 GLY A O 1
ATOM 682 N N . LYS A 1 90 ? 14.262 -17.713 2.711 1.00 88.25 90 LYS A N 1
ATOM 683 C CA . LYS A 1 90 ? 15.336 -18.689 2.484 1.00 88.25 90 LYS A CA 1
ATOM 684 C C . LYS A 1 90 ? 15.977 -19.093 3.814 1.00 88.25 90 LYS A C 1
ATOM 686 O O . LYS A 1 90 ? 16.018 -18.318 4.765 1.00 88.25 90 LYS A O 1
ATOM 691 N N . LYS A 1 91 ? 16.526 -20.311 3.862 1.00 92.25 91 LYS A N 1
ATOM 692 C CA . LYS A 1 91 ? 17.175 -20.872 5.064 1.00 92.25 91 LYS A CA 1
ATOM 693 C C . LYS A 1 91 ? 16.246 -20.927 6.296 1.00 92.25 91 LYS A C 1
ATOM 695 O O . LYS A 1 91 ? 16.743 -20.985 7.413 1.00 92.25 91 LYS A O 1
ATOM 700 N N . GLY A 1 92 ? 14.924 -20.900 6.096 1.00 90.44 92 GLY A N 1
ATOM 701 C CA . GLY A 1 92 ? 13.938 -20.980 7.176 1.00 90.44 92 GLY A 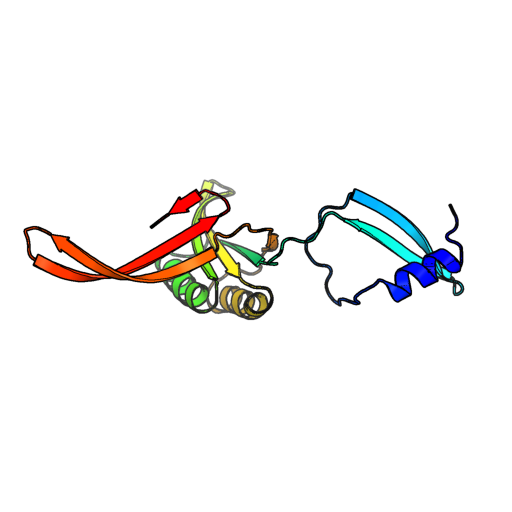CA 1
ATOM 702 C C . GLY A 1 92 ? 13.842 -19.723 8.046 1.00 90.44 92 GLY A C 1
ATOM 703 O O . GLY A 1 92 ? 13.401 -19.825 9.186 1.00 90.44 92 GLY A O 1
ATOM 704 N N . ARG A 1 93 ? 14.271 -18.555 7.552 1.00 92.12 93 ARG A N 1
ATOM 705 C CA . ARG A 1 93 ? 14.179 -17.289 8.297 1.00 92.12 93 ARG A CA 1
ATOM 706 C C . ARG A 1 93 ? 12.754 -16.727 8.240 1.00 92.12 93 ARG A C 1
ATOM 708 O O . ARG A 1 93 ? 12.219 -16.650 7.137 1.00 92.12 93 ARG A O 1
ATOM 715 N N . PRO A 1 94 ? 12.141 -16.317 9.360 1.00 93.56 94 PRO A N 1
ATOM 716 C CA . PRO A 1 94 ? 10.925 -15.509 9.326 1.00 93.56 94 PRO A CA 1
ATOM 717 C C . PRO A 1 94 ? 11.161 -14.195 8.573 1.00 93.56 94 PRO A C 1
ATOM 719 O O . PRO A 1 94 ? 12.267 -13.660 8.614 1.00 93.56 94 PRO A O 1
ATOM 722 N N . LEU A 1 95 ? 10.137 -13.687 7.889 1.00 95.44 95 LEU A N 1
ATOM 723 C CA . LEU A 1 95 ? 10.179 -12.379 7.239 1.00 95.44 95 LEU A CA 1
ATOM 724 C C . LEU A 1 95 ? 8.837 -11.660 7.336 1.00 95.44 95 LEU A C 1
ATOM 726 O O . LEU A 1 95 ? 7.781 -12.296 7.386 1.00 95.44 95 LEU A O 1
ATOM 730 N N . PHE A 1 96 ? 8.898 -10.336 7.289 1.00 96.56 96 PHE A N 1
ATOM 731 C CA . PHE A 1 96 ? 7.748 -9.459 7.149 1.00 96.56 96 PHE A CA 1
ATOM 732 C C . PHE A 1 96 ? 7.528 -9.111 5.679 1.00 96.56 96 PHE A C 1
ATOM 734 O O . PHE A 1 96 ? 8.481 -8.889 4.933 1.00 96.56 96 PHE A O 1
ATOM 741 N N . ILE A 1 97 ? 6.269 -9.023 5.260 1.00 97.69 97 ILE A N 1
ATOM 742 C CA . ILE A 1 97 ? 5.878 -8.414 3.989 1.00 97.69 97 ILE A CA 1
ATOM 743 C C . ILE A 1 97 ? 5.029 -7.197 4.322 1.00 97.69 97 ILE A C 1
ATOM 745 O O . ILE A 1 97 ? 3.885 -7.346 4.750 1.00 97.69 97 ILE A O 1
ATOM 749 N N . LEU A 1 98 ? 5.588 -6.005 4.142 1.00 98.25 98 LEU A N 1
ATOM 750 C CA . LEU A 1 98 ? 4.834 -4.766 4.271 1.00 98.25 98 LEU A CA 1
ATOM 751 C C . LEU A 1 98 ? 4.198 -4.447 2.931 1.00 98.25 98 LEU A C 1
ATOM 753 O O . LEU A 1 98 ? 4.893 -4.385 1.917 1.00 98.25 98 LEU A O 1
ATOM 757 N N . ARG A 1 99 ? 2.880 -4.271 2.935 1.00 98.69 99 ARG A N 1
ATOM 758 C CA . ARG A 1 99 ? 2.084 -3.999 1.745 1.00 98.69 99 ARG A CA 1
ATOM 759 C C . ARG A 1 99 ? 1.237 -2.756 1.963 1.00 98.69 99 ARG A C 1
ATOM 761 O O . ARG A 1 99 ? 0.561 -2.648 2.980 1.00 98.69 99 ARG A O 1
ATOM 768 N N . ALA A 1 100 ? 1.241 -1.866 0.981 1.00 98.56 100 ALA A N 1
ATOM 769 C CA . ALA A 1 100 ? 0.428 -0.663 0.941 1.00 98.56 100 ALA A CA 1
ATOM 770 C C . ALA A 1 100 ? -0.434 -0.633 -0.322 1.00 98.56 100 ALA A C 1
ATOM 772 O O . ALA A 1 100 ? -0.008 -1.070 -1.393 1.00 98.56 100 ALA A O 1
ATOM 773 N N . LEU A 1 101 ? -1.642 -0.101 -0.185 1.00 97.75 101 LEU A N 1
ATOM 774 C CA . LEU A 1 101 ? -2.565 0.207 -1.262 1.00 97.75 101 LEU A CA 1
ATOM 775 C C . LEU A 1 101 ? -2.587 1.723 -1.464 1.00 97.75 101 LEU A C 1
ATOM 777 O O . LEU A 1 101 ? -2.845 2.461 -0.518 1.00 97.75 101 LEU A O 1
ATOM 781 N N . ALA A 1 102 ? -2.355 2.197 -2.680 1.00 96.38 102 ALA A N 1
ATOM 782 C CA . ALA A 1 102 ? -2.240 3.620 -2.990 1.00 96.38 102 ALA A CA 1
ATOM 783 C C . ALA A 1 102 ? -3.097 3.986 -4.204 1.00 96.38 102 ALA A C 1
ATOM 785 O O . ALA A 1 102 ? -3.297 3.157 -5.094 1.00 96.38 102 ALA A O 1
ATOM 786 N N . SER A 1 103 ? -3.599 5.220 -4.271 1.00 92.8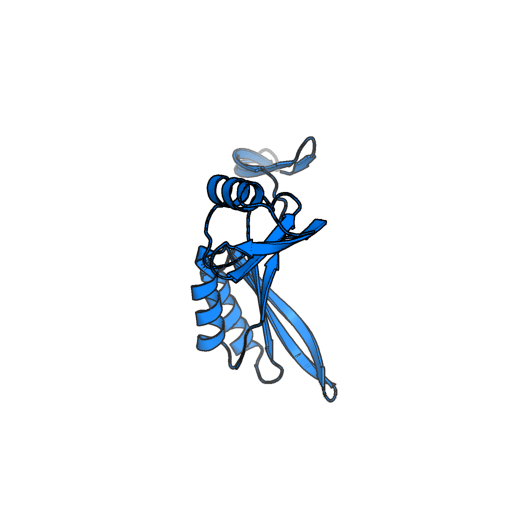1 103 SER A N 1
ATOM 787 C CA . SER A 1 103 ? -4.039 5.776 -5.555 1.00 92.81 103 SER A CA 1
ATOM 788 C C . SER A 1 103 ? -2.829 6.054 -6.457 1.00 92.81 103 SER A C 1
ATOM 790 O O . SER A 1 103 ? -1.680 5.990 -6.012 1.00 92.81 103 SER A O 1
ATOM 792 N N . SER A 1 104 ? -3.070 6.375 -7.730 1.00 88.12 104 SER A N 1
ATOM 793 C CA . SER A 1 104 ? -1.983 6.757 -8.640 1.00 88.12 104 SER A CA 1
ATOM 794 C C . SER A 1 104 ? -1.217 7.993 -8.152 1.00 88.12 104 SER A C 1
ATOM 796 O O . SER A 1 104 ? -0.014 8.078 -8.367 1.00 88.12 104 SER A O 1
ATOM 798 N N . GLU A 1 105 ? -1.895 8.937 -7.499 1.00 91.00 105 GLU A N 1
ATOM 799 C CA . GLU A 1 105 ? -1.302 10.172 -6.975 1.00 91.00 105 GLU A CA 1
ATOM 800 C C . GLU A 1 105 ? -0.481 9.934 -5.701 1.00 91.00 105 GLU A C 1
ATOM 802 O O . GLU A 1 105 ? 0.484 10.645 -5.450 1.00 91.00 105 GLU A O 1
ATOM 807 N N . GLN A 1 106 ? -0.853 8.933 -4.899 1.00 96.12 106 GLN A N 1
ATOM 808 C CA . GLN A 1 106 ? -0.184 8.610 -3.632 1.00 96.12 106 GLN A CA 1
ATOM 809 C C . GLN A 1 106 ? 1.031 7.695 -3.807 1.00 96.12 106 GLN A C 1
ATOM 811 O O . GLN A 1 106 ? 1.843 7.567 -2.893 1.00 96.12 106 GLN A O 1
ATOM 816 N N . LEU A 1 107 ? 1.145 7.013 -4.950 1.00 95.38 107 LEU A N 1
ATOM 817 C CA . LEU A 1 107 ? 2.138 5.960 -5.146 1.00 95.38 107 LEU A CA 1
ATOM 818 C C . LEU A 1 107 ? 3.572 6.449 -4.914 1.00 95.38 107 LEU A C 1
ATOM 820 O O . LEU A 1 107 ? 4.337 5.761 -4.248 1.00 95.38 107 LEU A O 1
ATOM 824 N N . GLU A 1 108 ? 3.935 7.620 -5.438 1.00 96.62 108 GLU A N 1
ATOM 825 C CA . GLU A 1 108 ? 5.294 8.156 -5.300 1.00 96.62 108 GLU A CA 1
ATOM 826 C C . GLU A 1 108 ? 5.663 8.400 -3.830 1.00 96.62 108 GLU A C 1
ATOM 828 O O . GLU A 1 108 ? 6.723 7.966 -3.380 1.00 96.62 108 GLU A O 1
ATOM 833 N N . GLU A 1 109 ? 4.755 9.003 -3.059 1.00 98.25 109 GLU A N 1
ATOM 834 C CA . GLU A 1 109 ? 4.955 9.244 -1.628 1.00 98.25 109 GLU A CA 1
ATOM 835 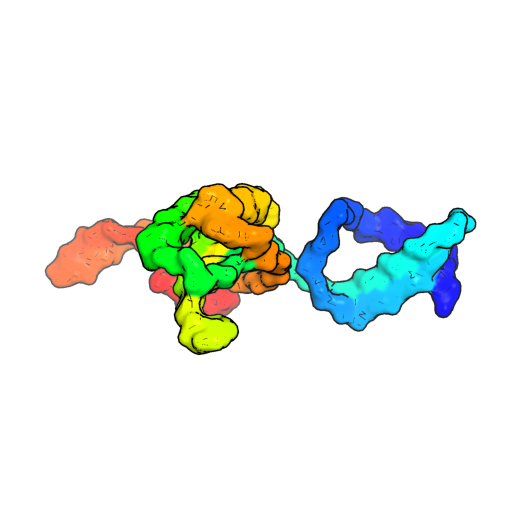C C . GLU A 1 109 ? 5.016 7.932 -0.834 1.00 98.25 109 GLU A C 1
ATOM 837 O O . GLU A 1 109 ? 5.868 7.766 0.037 1.00 98.25 109 GLU A O 1
ATOM 842 N N . VAL A 1 110 ? 4.172 6.951 -1.171 1.00 98.50 110 VAL A N 1
ATOM 843 C CA . VAL A 1 110 ? 4.226 5.614 -0.562 1.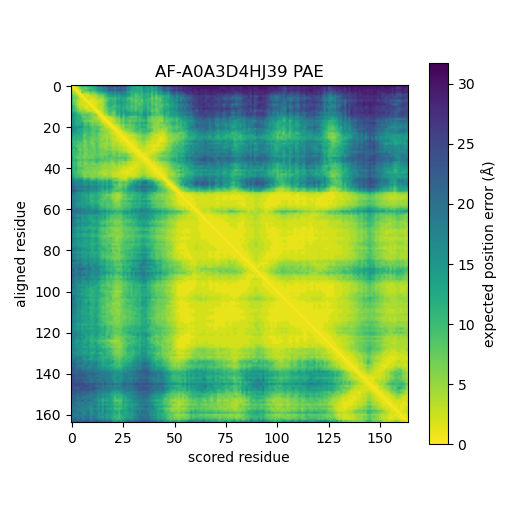00 98.50 110 VAL A CA 1
ATOM 844 C C . VAL A 1 110 ? 5.579 4.949 -0.819 1.00 98.50 110 VAL A C 1
ATOM 846 O O . VAL A 1 110 ? 6.179 4.415 0.114 1.00 98.50 110 VAL A O 1
ATOM 849 N N . LEU A 1 111 ? 6.086 4.986 -2.056 1.00 98.44 111 LEU A N 1
ATOM 850 C CA . LEU A 1 111 ? 7.391 4.415 -2.400 1.00 98.44 111 LEU A CA 1
ATOM 851 C C . LEU A 1 111 ? 8.528 5.109 -1.640 1.00 98.44 111 LEU A C 1
ATOM 853 O O . LEU A 1 111 ? 9.394 4.425 -1.100 1.00 98.44 111 LEU A O 1
ATOM 857 N N . ASP A 1 112 ? 8.502 6.438 -1.545 1.00 98.44 112 ASP A N 1
ATOM 858 C CA . ASP A 1 112 ? 9.468 7.214 -0.761 1.00 98.44 112 ASP A CA 1
ATOM 859 C C . ASP A 1 112 ? 9.472 6.794 0.720 1.00 98.44 112 ASP A C 1
ATOM 861 O O . ASP A 1 112 ? 10.539 6.549 1.292 1.00 98.44 112 ASP A O 1
ATOM 865 N N . ARG A 1 113 ? 8.292 6.590 1.320 1.00 98.38 113 ARG A N 1
ATOM 866 C CA . ARG A 1 113 ? 8.164 6.086 2.696 1.00 98.38 113 ARG A CA 1
ATOM 867 C C . ARG A 1 113 ? 8.727 4.685 2.880 1.00 98.38 113 ARG A C 1
ATOM 869 O O . ARG A 1 113 ? 9.404 4.443 3.872 1.00 98.38 113 ARG A O 1
ATOM 876 N N . PHE A 1 114 ? 8.558 3.776 1.920 1.00 98.31 114 PHE A N 1
ATOM 877 C CA . PHE A 1 114 ? 9.221 2.469 1.997 1.00 98.31 114 PHE A CA 1
ATOM 878 C C . PHE A 1 114 ? 10.745 2.598 2.121 1.00 98.31 114 PHE A C 1
ATOM 880 O O . PHE A 1 114 ? 11.339 1.888 2.929 1.00 98.31 114 PHE A O 1
ATOM 887 N N . PHE A 1 115 ? 11.381 3.498 1.367 1.00 98.00 115 PHE A N 1
ATOM 888 C CA . PHE A 1 115 ? 12.838 3.670 1.417 1.00 98.00 115 PHE A CA 1
ATOM 889 C C . PHE A 1 115 ? 13.324 4.461 2.636 1.00 98.00 115 PHE A C 1
ATOM 891 O O . PHE A 1 115 ? 14.428 4.218 3.115 1.00 98.00 115 PHE A O 1
ATOM 898 N N . LYS A 1 116 ? 12.530 5.412 3.139 1.00 97.81 116 LYS A N 1
ATOM 899 C CA . LYS A 1 116 ? 12.887 6.205 4.326 1.00 97.81 116 LYS A CA 1
ATOM 900 C C . LYS A 1 116 ? 12.657 5.454 5.628 1.00 97.81 116 LYS A C 1
ATOM 902 O O . LYS A 1 116 ? 13.440 5.596 6.565 1.00 97.81 116 LYS A O 1
ATOM 907 N N . ASP A 1 117 ? 11.581 4.678 5.690 1.00 97.50 117 ASP A N 1
ATOM 908 C CA . ASP A 1 117 ? 11.078 4.118 6.939 1.00 97.50 117 ASP A CA 1
ATOM 909 C C . ASP A 1 117 ? 11.360 2.622 7.104 1.00 97.50 117 ASP A C 1
ATOM 911 O O . ASP A 1 117 ? 11.137 2.091 8.190 1.00 97.50 117 ASP A O 1
ATOM 915 N N . THR A 1 118 ? 11.918 1.949 6.091 1.00 96.56 118 THR A N 1
ATOM 916 C CA . THR A 1 118 ? 12.330 0.537 6.169 1.00 96.56 118 THR A CA 1
ATOM 917 C C . THR A 1 118 ? 13.761 0.336 5.658 1.00 96.56 118 THR A C 1
ATOM 919 O O . THR A 1 118 ? 14.248 1.156 4.881 1.00 96.56 118 THR A O 1
ATOM 922 N N . PRO A 1 119 ? 14.439 -0.774 6.013 1.00 92.56 119 PRO A N 1
ATOM 923 C CA . PRO A 1 119 ? 15.747 -1.112 5.448 1.00 92.56 119 PRO A CA 1
ATOM 924 C C . PRO A 1 119 ? 15.667 -1.673 4.016 1.00 92.56 119 PRO A C 1
ATOM 926 O O . PRO A 1 119 ? 16.677 -2.134 3.481 1.00 92.56 119 PRO A O 1
ATOM 929 N N . THR A 1 120 ? 14.485 -1.686 3.381 1.00 95.50 120 THR A N 1
ATOM 930 C CA . THR A 1 120 ? 14.346 -2.279 2.051 1.00 95.50 120 THR A CA 1
ATOM 931 C C . THR A 1 120 ? 15.221 -1.572 1.019 1.00 95.50 120 THR A C 1
ATOM 933 O O . THR A 1 120 ? 15.271 -0.348 0.928 1.00 95.50 120 THR A O 1
ATOM 936 N N . ILE A 1 121 ? 15.860 -2.365 0.163 1.00 95.56 121 ILE A N 1
ATOM 937 C CA . ILE A 1 121 ? 16.602 -1.871 -1.004 1.00 95.56 121 ILE A CA 1
ATOM 938 C C . ILE A 1 121 ? 15.738 -1.831 -2.270 1.00 95.56 121 ILE A C 1
ATOM 940 O O . ILE A 1 121 ? 16.208 -1.424 -3.331 1.00 95.56 121 ILE A O 1
ATOM 944 N N . GLY A 1 122 ? 14.485 -2.287 -2.195 1.00 96.88 122 GLY A N 1
ATOM 945 C CA . GLY A 1 122 ? 13.596 -2.317 -3.348 1.00 96.88 122 GLY A CA 1
ATOM 946 C C . GLY A 1 122 ? 12.143 -2.598 -2.991 1.00 96.88 122 GLY A C 1
ATOM 947 O O . GLY A 1 122 ? 11.834 -3.375 -2.089 1.00 96.88 122 GLY A O 1
ATOM 948 N N . VAL A 1 123 ? 11.244 -1.989 -3.756 1.00 98.06 123 VAL A N 1
ATOM 949 C CA . VAL A 1 123 ? 9.795 -2.133 -3.599 1.00 98.06 123 VAL A CA 1
ATOM 950 C C . VAL A 1 123 ? 9.221 -2.630 -4.915 1.00 98.06 123 VAL A C 1
ATOM 952 O O . VAL A 1 123 ? 9.531 -2.098 -5.982 1.00 98.06 123 VAL A O 1
ATOM 955 N N . ARG A 1 124 ? 8.391 -3.669 -4.851 1.00 97.62 124 ARG A N 1
ATOM 956 C CA . ARG A 1 124 ? 7.606 -4.121 -6.000 1.00 97.62 124 ARG A CA 1
ATOM 957 C C . ARG A 1 124 ? 6.276 -3.398 -5.957 1.00 97.62 124 ARG A C 1
ATOM 959 O O . ARG A 1 124 ? 5.622 -3.413 -4.921 1.00 97.62 124 ARG A O 1
ATOM 966 N N . TYR A 1 125 ? 5.859 -2.820 -7.071 1.00 95.94 125 TYR A N 1
ATOM 967 C CA . TYR A 1 125 ? 4.543 -2.215 -7.170 1.00 95.94 125 TYR A CA 1
ATOM 968 C C . TYR A 1 125 ? 3.890 -2.548 -8.503 1.00 95.94 125 TYR A C 1
ATOM 970 O O . TYR A 1 125 ? 4.566 -2.738 -9.515 1.00 95.94 125 TYR A O 1
ATOM 978 N N . TRP A 1 126 ? 2.571 -2.682 -8.486 1.00 91.69 126 TRP A N 1
ATOM 979 C CA . TRP A 1 126 ? 1.786 -2.976 -9.675 1.00 91.69 126 TRP A CA 1
ATOM 980 C C . TRP A 1 126 ? 0.349 -2.480 -9.510 1.00 91.69 126 TRP A C 1
ATOM 982 O O . TRP A 1 126 ? -0.172 -2.440 -8.388 1.00 91.69 126 TRP A O 1
ATOM 992 N N . PRO A 1 127 ? -0.313 -2.121 -10.615 1.00 87.56 127 PRO A N 1
ATOM 993 C CA . PRO A 1 127 ? -1.679 -1.647 -10.555 1.00 87.56 127 PRO A CA 1
ATOM 994 C C . PRO A 1 127 ? -2.664 -2.819 -10.461 1.00 87.56 127 PRO A C 1
ATOM 996 O O . PRO A 1 127 ? -2.478 -3.868 -11.088 1.00 87.56 127 PRO A O 1
ATOM 999 N N . VAL A 1 128 ? -3.730 -2.649 -9.683 1.00 86.31 128 VAL A N 1
ATOM 1000 C CA . VAL A 1 128 ? -4.776 -3.649 -9.442 1.00 86.31 128 VAL A CA 1
ATOM 1001 C C . VAL A 1 128 ? -6.164 -3.052 -9.664 1.00 86.31 128 VAL A C 1
ATOM 1003 O O . VAL A 1 128 ? -6.408 -1.879 -9.397 1.00 86.31 128 VAL A O 1
ATOM 1006 N N . GLY A 1 129 ? -7.092 -3.871 -10.160 1.00 80.25 129 GLY A N 1
ATOM 1007 C CA . GLY A 1 129 ? -8.494 -3.478 -10.285 1.00 80.25 129 GLY A CA 1
ATOM 1008 C C . GLY A 1 129 ? -9.226 -3.572 -8.947 1.00 80.25 129 GLY A C 1
ATOM 1009 O O . GLY A 1 129 ? -8.967 -4.479 -8.153 1.00 80.25 129 GLY A O 1
ATOM 1010 N N . ARG A 1 130 ? -10.179 -2.665 -8.715 1.00 83.12 130 ARG A N 1
ATOM 1011 C CA . ARG A 1 130 ? -11.056 -2.689 -7.540 1.00 83.12 130 ARG A CA 1
ATOM 1012 C C . ARG A 1 130 ? -12.494 -2.371 -7.918 1.00 83.12 130 ARG A C 1
ATOM 1014 O O . ARG A 1 130 ? -12.762 -1.384 -8.588 1.00 83.12 130 ARG A O 1
ATOM 1021 N N . THR A 1 131 ? -13.423 -3.169 -7.400 1.00 84.31 131 THR A N 1
ATOM 1022 C CA . THR A 1 131 ? -14.846 -2.821 -7.343 1.00 84.31 131 THR A CA 1
ATOM 1023 C C . THR A 1 131 ? -15.165 -2.352 -5.933 1.00 84.31 131 THR A C 1
ATOM 1025 O O . THR A 1 131 ? -14.820 -3.022 -4.957 1.00 84.31 131 THR A O 1
ATOM 1028 N N . ARG A 1 132 ? -15.826 -1.201 -5.807 1.00 86.19 132 ARG A N 1
ATOM 1029 C CA . ARG A 1 132 ? -16.131 -0.584 -4.516 1.00 86.19 132 ARG A CA 1
ATOM 1030 C C . ARG A 1 132 ? -17.620 -0.276 -4.403 1.00 86.19 132 ARG A C 1
ATOM 1032 O O . ARG A 1 132 ? -18.237 0.187 -5.351 1.00 86.19 132 ARG A O 1
ATOM 1039 N N . MET A 1 133 ? -18.191 -0.508 -3.222 1.00 92.81 133 MET A N 1
ATOM 1040 C CA . MET A 1 133 ? -19.567 -0.097 -2.931 1.00 92.81 133 MET A CA 1
ATOM 1041 C C . MET A 1 133 ? -19.660 1.435 -2.834 1.00 92.81 133 MET A C 1
ATOM 1043 O O . MET A 1 133 ? -18.803 2.070 -2.208 1.00 92.81 133 MET A O 1
ATOM 1047 N N . HIS A 1 134 ? -20.731 2.025 -3.366 1.00 91.69 134 HIS A N 1
ATOM 1048 C CA . HIS A 1 134 ? -21.048 3.427 -3.114 1.00 91.69 134 HIS A CA 1
ATOM 1049 C C . HIS A 1 134 ? -21.413 3.592 -1.639 1.00 91.69 134 HIS A C 1
ATOM 1051 O O . HIS A 1 134 ? -22.345 2.950 -1.148 1.00 91.69 134 HIS A O 1
ATOM 1057 N N . ARG A 1 135 ? -20.684 4.450 -0.925 1.00 92.69 135 ARG A N 1
ATOM 1058 C CA . ARG A 1 135 ? -20.856 4.652 0.515 1.00 92.69 135 ARG A CA 1
ATOM 1059 C C . ARG A 1 135 ? -21.418 6.033 0.817 1.00 92.69 135 ARG A C 1
ATOM 1061 O O . ARG A 1 135 ? -20.964 7.026 0.261 1.00 92.69 135 ARG A O 1
ATOM 1068 N N . GLU A 1 136 ? -22.346 6.092 1.756 1.00 94.19 136 GLU A N 1
ATOM 1069 C CA . GLU A 1 136 ? -22.817 7.328 2.368 1.00 94.19 136 GLU A CA 1
ATOM 1070 C C . GLU A 1 136 ? -22.782 7.197 3.889 1.00 94.19 136 GLU A C 1
ATOM 1072 O O . GLU A 1 136 ? -22.803 6.102 4.453 1.00 94.19 136 GLU A O 1
ATOM 1077 N N . THR A 1 137 ? -22.705 8.336 4.560 1.00 95.00 137 THR A N 1
ATOM 1078 C CA . THR A 1 137 ? -22.750 8.411 6.015 1.00 95.00 137 THR A CA 1
ATOM 1079 C C . THR A 1 137 ? -24.037 9.111 6.408 1.00 95.00 137 THR A C 1
ATOM 1081 O O . THR A 1 137 ? -24.278 10.223 5.947 1.00 95.00 137 THR A O 1
ATOM 1084 N N . LYS A 1 138 ? -24.852 8.472 7.249 1.00 92.50 138 LYS A N 1
ATOM 1085 C CA . LYS A 1 138 ? -26.089 9.058 7.775 1.00 92.50 138 LYS A CA 1
ATOM 1086 C C . LYS A 1 138 ? -26.027 9.192 9.285 1.00 92.50 138 LYS A C 1
ATOM 1088 O O . LYS A 1 138 ? -25.473 8.334 9.970 1.00 92.50 138 LYS A O 1
ATOM 1093 N N . GLU A 1 139 ? -26.609 10.269 9.789 1.00 93.38 139 GLU A N 1
ATOM 1094 C CA . GLU A 1 139 ? -26.877 10.422 11.214 1.00 93.38 139 GLU A CA 1
ATOM 1095 C C . GLU A 1 139 ? -28.154 9.657 11.565 1.00 93.38 139 GLU A C 1
ATOM 1097 O O . GLU A 1 139 ? -29.132 9.673 10.816 1.00 93.38 139 GLU A O 1
ATOM 1102 N N . GLY A 1 140 ? -28.122 8.940 12.682 1.00 88.44 140 GLY A N 1
ATOM 1103 C CA . GLY A 1 140 ? -29.237 8.148 13.178 1.00 88.44 140 GLY A CA 1
ATOM 1104 C C . GLY A 1 140 ? -29.225 8.055 14.699 1.00 88.44 140 GLY A C 1
ATOM 1105 O O . GLY A 1 140 ? -28.378 8.647 15.368 1.00 88.44 140 GLY A O 1
ATOM 1106 N N . GLN A 1 141 ? -30.169 7.296 15.246 1.00 90.50 141 GLN A N 1
ATOM 1107 C CA . GLN A 1 141 ? -30.272 7.033 16.679 1.00 90.50 141 GLN A CA 1
ATOM 1108 C C . GLN A 1 141 ? -30.074 5.541 16.937 1.00 90.50 141 GLN A C 1
ATOM 1110 O O . GLN A 1 141 ? -30.754 4.711 16.335 1.00 90.50 141 GLN A O 1
ATOM 1115 N N . LEU A 1 142 ? -29.137 5.205 17.824 1.00 90.12 142 LEU A N 1
ATOM 1116 C CA . LEU A 1 142 ? -28.991 3.859 18.364 1.00 90.12 142 LEU A CA 1
ATOM 1117 C C . LEU A 1 142 ? -29.740 3.807 19.696 1.00 90.12 142 LEU A C 1
ATOM 1119 O O . LEU A 1 142 ? -29.389 4.540 20.620 1.00 90.12 142 LEU A O 1
ATOM 1123 N N . VAL A 1 143 ? -30.762 2.957 19.783 1.00 91.50 143 VAL A N 1
ATOM 1124 C CA . VAL A 1 143 ? -31.519 2.743 21.021 1.00 91.50 143 VAL A CA 1
ATOM 1125 C C . VAL A 1 143 ? -31.037 1.456 21.681 1.00 91.50 143 VAL A C 1
ATOM 1127 O O . VAL A 1 143 ? -31.217 0.376 21.122 1.00 91.50 143 VAL A O 1
ATOM 1130 N N . VAL A 1 144 ? -30.438 1.572 22.866 1.00 91.94 144 VAL A N 1
ATOM 1131 C CA . VAL A 1 144 ? -30.044 0.438 23.719 1.00 91.94 144 VAL A CA 1
ATOM 1132 C C . VAL A 1 144 ? -30.678 0.653 25.086 1.00 91.94 144 VAL A C 1
ATOM 1134 O O . VAL A 1 144 ? -30.519 1.721 25.669 1.00 91.94 144 VAL A O 1
ATOM 1137 N N . ASP A 1 145 ? -31.455 -0.319 25.565 1.00 93.25 145 ASP A N 1
ATOM 1138 C CA . ASP A 1 145 ? -32.148 -0.264 26.864 1.00 93.25 145 ASP A CA 1
ATOM 1139 C C . ASP A 1 145 ? -33.010 0.998 27.073 1.00 93.25 145 ASP A C 1
ATOM 1141 O O . ASP A 1 145 ? -33.124 1.538 28.171 1.00 93.25 145 ASP A O 1
ATOM 1145 N N . GLY A 1 146 ? -33.617 1.502 25.993 1.00 90.75 146 GLY A N 1
ATOM 1146 C CA . GLY A 1 146 ? -34.432 2.722 26.012 1.00 90.75 146 GLY A CA 1
ATOM 1147 C C . GLY A 1 146 ? -33.632 4.032 26.003 1.00 90.75 146 GLY A C 1
ATOM 1148 O O . GLY A 1 146 ? -34.231 5.104 25.937 1.00 90.75 146 GLY A O 1
ATOM 1149 N N . ILE A 1 147 ? -32.298 3.972 26.006 1.00 91.25 147 ILE A N 1
ATOM 1150 C CA . ILE A 1 147 ? -31.419 5.134 25.857 1.00 91.25 147 ILE A CA 1
ATOM 1151 C C . ILE A 1 147 ? -31.138 5.348 24.371 1.00 91.25 147 ILE A C 1
ATOM 1153 O O . ILE A 1 147 ? -30.592 4.471 23.704 1.00 91.25 147 ILE A O 1
ATOM 1157 N N . SER A 1 148 ? -31.493 6.526 23.855 1.00 90.69 148 SER A N 1
ATOM 1158 C CA . SER A 1 148 ? -31.217 6.928 22.472 1.00 90.69 148 SER A CA 1
ATOM 1159 C C . SER A 1 148 ? -29.919 7.727 22.390 1.00 90.69 148 SER A C 1
ATOM 1161 O O . SER A 1 148 ? -29.844 8.845 22.902 1.00 90.69 148 SER A O 1
ATOM 1163 N N . LEU A 1 149 ? -28.920 7.186 21.695 1.00 93.19 149 LEU A N 1
ATOM 1164 C CA . LEU A 1 149 ? -27.636 7.840 21.451 1.00 93.19 149 LEU A CA 1
ATOM 1165 C C . LEU A 1 149 ? -27.516 8.251 19.975 1.00 93.19 149 LEU A C 1
ATOM 1167 O O . LEU A 1 149 ? -27.824 7.439 19.095 1.00 93.19 149 LEU A O 1
ATOM 1171 N N . PRO A 1 150 ? -27.059 9.480 19.667 1.00 91.62 150 PRO A N 1
ATOM 1172 C CA . PRO A 1 150 ? -26.759 9.857 18.294 1.00 91.62 150 PRO A CA 1
ATOM 1173 C C . PRO A 1 150 ? -25.621 8.979 17.771 1.00 91.62 150 PRO A C 1
ATOM 1175 O O . PRO A 1 150 ? -24.591 8.812 18.423 1.00 91.62 150 PRO A O 1
ATOM 1178 N N . THR A 1 151 ? -25.808 8.410 16.586 1.00 93.56 151 THR A N 1
ATOM 1179 C CA . THR A 1 151 ? -24.813 7.553 15.948 1.00 93.56 151 THR A CA 1
ATOM 1180 C C . THR A 1 151 ? -24.653 7.890 14.477 1.00 93.56 151 THR A C 1
ATOM 1182 O O . THR A 1 151 ? -25.530 8.466 13.830 1.00 93.56 151 THR A O 1
ATOM 1185 N N . ARG A 1 152 ? -23.502 7.502 13.939 1.00 93.19 152 ARG A N 1
ATOM 1186 C CA . ARG A 1 152 ? -23.149 7.654 12.538 1.00 93.19 152 ARG A CA 1
ATOM 1187 C C . ARG A 1 152 ? -23.164 6.282 11.876 1.00 93.19 152 ARG A C 1
ATOM 1189 O O . ARG A 1 152 ? -22.315 5.447 12.171 1.00 93.19 152 ARG A O 1
ATOM 1196 N N . ILE A 1 153 ? -24.093 6.081 10.951 1.00 92.56 153 ILE A N 1
ATOM 1197 C CA . ILE A 1 153 ? -24.285 4.819 10.236 1.00 92.56 153 ILE A CA 1
ATOM 1198 C C . ILE A 1 153 ? -23.610 4.926 8.868 1.00 92.56 153 ILE A C 1
ATOM 1200 O O . ILE A 1 153 ? -23.869 5.865 8.109 1.00 92.56 153 ILE A O 1
ATOM 1204 N N . LYS A 1 154 ? -22.727 3.975 8.552 1.00 94.00 154 LYS A N 1
ATOM 1205 C CA . LYS A 1 154 ? -22.037 3.904 7.258 1.00 94.00 154 LYS A CA 1
ATOM 1206 C C . LYS A 1 154 ? -22.785 2.936 6.353 1.00 94.00 154 LYS A C 1
ATOM 1208 O O . LYS A 1 154 ? -22.642 1.730 6.488 1.00 94.00 154 LYS A O 1
ATOM 1213 N N . ILE A 1 155 ? -23.530 3.461 5.388 1.00 94.00 155 ILE A N 1
ATOM 1214 C CA . ILE A 1 155 ? -24.316 2.637 4.469 1.00 94.00 155 ILE A CA 1
ATOM 1215 C C . ILE A 1 155 ? -23.544 2.475 3.162 1.00 94.00 155 ILE A C 1
ATOM 1217 O O . ILE A 1 155 ? -23.189 3.463 2.525 1.00 94.00 155 ILE A O 1
ATOM 1221 N N . SER A 1 156 ? -23.298 1.234 2.750 1.00 96.38 156 SER A N 1
ATOM 1222 C CA . SER A 1 156 ? -22.590 0.875 1.517 1.00 96.38 156 SER A CA 1
ATOM 1223 C C . SER A 1 156 ? -23.509 0.088 0.578 1.00 96.38 156 SER A C 1
ATOM 1225 O O . SER A 1 156 ? -24.176 -0.843 1.026 1.00 96.38 156 SER A O 1
ATOM 1227 N N . ARG A 1 157 ? -23.553 0.443 -0.716 1.00 95.44 157 ARG A N 1
ATOM 1228 C CA . ARG A 1 157 ? -24.430 -0.169 -1.737 1.00 95.44 157 ARG A CA 1
ATOM 1229 C C . ARG A 1 157 ? -23.676 -0.622 -2.991 1.00 95.44 157 ARG A C 1
ATOM 1231 O O . ARG A 1 157 ? -22.800 0.096 -3.468 1.00 95.44 157 ARG A O 1
ATOM 1238 N N . LEU A 1 158 ? -24.036 -1.786 -3.529 1.00 93.06 158 LEU A N 1
ATOM 1239 C CA . LEU A 1 158 ? -23.583 -2.293 -4.831 1.00 93.06 158 LEU A CA 1
ATOM 1240 C C . LEU A 1 158 ? -24.695 -3.145 -5.454 1.00 93.06 158 LEU A C 1
ATOM 1242 O O . LEU A 1 158 ? -24.961 -4.249 -4.982 1.00 93.06 158 LEU A O 1
ATOM 1246 N N . GLY A 1 159 ? -25.357 -2.622 -6.490 1.00 91.00 159 GLY A N 1
ATOM 1247 C CA . GLY A 1 159 ? -26.597 -3.216 -7.000 1.00 91.00 159 GLY A CA 1
ATOM 1248 C C . GLY A 1 159 ? -27.640 -3.329 -5.884 1.00 91.00 159 GLY A C 1
ATOM 1249 O O . GLY A 1 159 ? -27.840 -2.380 -5.125 1.00 91.00 159 GLY A O 1
ATOM 1250 N N . ASP A 1 160 ? -28.228 -4.513 -5.733 1.00 94.62 160 ASP A N 1
ATOM 1251 C CA . ASP A 1 160 ? -29.216 -4.808 -4.685 1.00 94.62 160 ASP A CA 1
ATOM 1252 C C . ASP A 1 160 ? -28.589 -5.106 -3.308 1.00 94.62 160 ASP A C 1
ATOM 1254 O O . ASP A 1 160 ? -29.295 -5.270 -2.313 1.00 94.62 160 ASP A O 1
ATOM 1258 N N . VAL A 1 161 ? -27.254 -5.180 -3.217 1.00 94.62 161 VAL A N 1
ATOM 1259 C CA . VAL A 1 161 ? -26.553 -5.492 -1.965 1.00 94.62 161 VAL A CA 1
ATOM 1260 C C . VAL A 1 161 ? -26.359 -4.224 -1.137 1.00 94.62 161 VAL A C 1
ATOM 1262 O O . VAL A 1 161 ? -25.708 -3.273 -1.580 1.00 94.62 161 VAL A O 1
ATOM 1265 N N . ILE A 1 162 ? -26.852 -4.242 0.104 1.00 93.38 162 ILE A N 1
ATOM 1266 C CA . ILE A 1 162 ? -26.724 -3.148 1.077 1.00 93.38 162 ILE A CA 1
ATOM 1267 C C . ILE A 1 162 ? -26.025 -3.656 2.346 1.00 93.38 162 ILE A C 1
ATOM 1269 O O . ILE A 1 162 ? -26.342 -4.732 2.849 1.00 9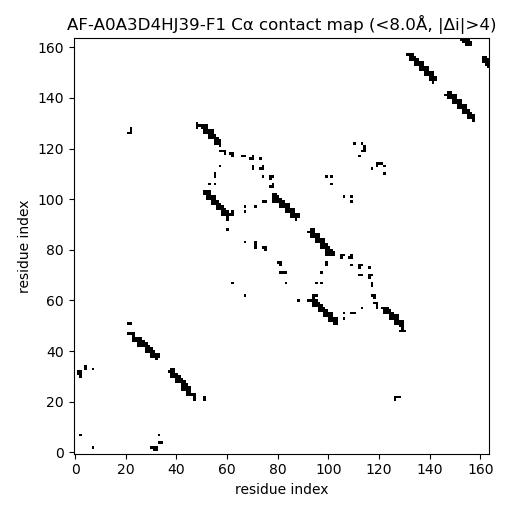3.38 162 ILE A O 1
ATOM 1273 N N . ARG A 1 163 ? -25.074 -2.872 2.870 1.00 91.06 163 ARG A N 1
ATOM 1274 C CA . ARG A 1 163 ? -24.402 -3.084 4.166 1.00 91.06 163 ARG A CA 1
ATOM 1275 C C . ARG A 1 163 ? -24.488 -1.806 5.007 1.00 91.06 163 ARG A C 1
ATOM 1277 O O . ARG A 1 163 ? -24.382 -0.723 4.432 1.00 91.06 163 ARG A O 1
ATOM 1284 N N . GLY A 1 164 ? -24.693 -1.932 6.317 1.00 84.00 164 GLY A N 1
ATOM 1285 C CA . GLY A 1 164 ? -24.823 -0.827 7.280 1.00 84.00 164 GLY A CA 1
ATOM 1286 C C . GLY A 1 164 ? -23.884 -0.975 8.465 1.00 84.00 164 GLY A C 1
ATOM 1287 O O . GLY A 1 164 ? -23.388 -2.108 8.658 1.00 84.00 164 GLY A O 1
#

Sequence (164 aa):
MRTTVSGLLMLARSVIFRETLPSFIPIRQAQGTDPEGGRVRAILTHESPEEEIWIAEASMDDATGEEMGRALEEIQSVSLEAHILQGMGKKGRPLFILRALASSEQLEEVLDRFFKDTPTIGVRYWPVGRTRMHRETKEGQLVVDGISLPTRIKISRLGDVIRG

Secondary structure (DSSP, 8-state):
-PPPHHHHHHHHHHPPP-SSPPP--EEEEEEEE-TTS-EEEEEEEPPPPSSEEEEEEEEESS--HHHHHHHHHHHHHHSSEEEEEEEE-GGG-EEEEEEEEEETTTHHHHHHHHHHHS--S--EEEEEE----EEEEEEEEEEETTEEEEEEEEEEEETTEEE-

Solvent-accessible surface area (backbone atoms only — not comparable to full-atom values): 9855 Å² total; per-residue (Å²): 121,85,53,52,75,66,59,55,54,54,47,68,75,72,60,80,91,63,99,66,84,74,68,69,56,78,74,45,77,50,63,36,53,49,98,88,69,49,80,44,76,49,72,45,54,55,84,60,55,96,44,69,29,29,42,38,35,38,76,44,69,86,69,52,72,66,54,50,51,53,29,45,54,61,36,37,74,55,28,82,40,54,51,77,46,82,48,76,47,78,96,74,36,59,26,42,34,45,39,34,34,20,46,74,86,29,39,63,60,36,54,51,38,47,55,74,48,42,93,56,92,64,72,54,69,50,65,46,78,60,89,79,58,57,71,50,79,44,82,48,72,48,72,56,97,86,45,75,40,86,39,80,45,56,37,33,36,52,87,94,46,74,48,108

pLDDT: mean 86.62, std 12.8, range [46.44, 98.69]

Foldseek 3Di:
DEDDQVNVVVCVVVDDDDPDDADFDFPDKDWYAHPVRDIDIDTDTDPDAPFKKKKKKDKDLPDDPVLVVQLQVQLCVLAPDKDWDWDADPPRGIIIMIMTMHGPVSVVVSQVSCVVSHVDPDMDMHIDHDDFFDKDKDWDWDADPNDTDIDIDIWTDDPVDIDD

Mean predicted aligned error: 9.6 Å

Radius of gyration: 23.44 Å; Cα contacts (8 Å, |Δi|>4): 269; chains: 1; bounding box: 52×31×71 Å

Nearest PDB structures (foldseek):
  6bwo-assembly1_A  TM=9.074E-01  e=2.766E-08  Lactiplantibacillus plantarum
  3ab2-assembly3_L  TM=6.374E-01  e=1.368E-02  Corynebacterium glutamicum
  2nyd-assembly1_B-3  TM=5.961E-01  e=3.851E-02  Staphylococcus aureus subsp. aureus N315
  2dt9-assembly1_B  TM=5.736E-01  e=2.167E-02  Thermus thermophilus
  2wvd-assembly2_B  TM=6.166E-01  e=4.320E-02  Helicobacter pylori 26695